Protein AF-A0A5M3MZC3-F1 (afdb_monomer_lite)

Sequence (120 aa):
LMLSLSEEQRIHVKGKEDDPTAMWDALQAVHQQKIPGTCFNAFDDFFALRKRPEESLSSLIARVDTLYARIKDLRPPAYTLDSLDQELACMALIRALPEEYSHFVSALMLQSTLDKDAVV

InterPro domains:
  IPR061502 Copia/RE1/RE2-like, N-terminal domain [PF14223] (1-113)

pLDDT: mean 88.17, std 7.86, range [58.28, 98.19]

Radius of gyration: 17.73 Å; chains: 1; bounding box: 40×41×40 Å

Secondary structure (DSSP, 8-state):
-GGGS-GGGHHHHTT-TT-HHHHHHHHHHHHS--SHHHHHHHHHHHHH----TT--HHHHHHHHHHHHHHHHHTS-TT--HHHHHHHHHHHHHHHHS-GGGHHHHHHHHTSS---STTT-

Structure (mmCIF, N/CA/C/O backbone):
data_AF-A0A5M3MZC3-F1
#
_entry.id   AF-A0A5M3MZC3-F1
#
loop_
_atom_site.group_PDB
_atom_site.id
_atom_site.type_symbol
_atom_site.label_atom_id
_atom_site.label_alt_id
_atom_site.label_comp_id
_atom_site.label_asym_id
_atom_site.label_entity_id
_atom_site.label_seq_id
_atom_site.pdbx_PDB_ins_code
_atom_site.Cartn_x
_atom_site.Cartn_y
_atom_site.Cartn_z
_atom_site.occupancy
_atom_site.B_iso_or_equiv
_atom_site.auth_seq_id
_atom_site.auth_comp_id
_atom_site.auth_asym_id
_atom_site.auth_atom_id
_atom_site.pdbx_PDB_model_num
ATOM 1 N N . LEU A 1 1 ? 19.717 8.651 -13.870 1.00 78.69 1 LEU A N 1
ATOM 2 C CA . LEU A 1 1 ? 19.282 7.832 -12.715 1.00 78.69 1 LEU A CA 1
ATOM 3 C C . LEU A 1 1 ? 20.476 7.277 -11.932 1.00 78.69 1 LEU A C 1
ATOM 5 O O . LEU A 1 1 ? 20.591 7.568 -10.752 1.00 78.69 1 LEU A O 1
ATOM 9 N N . MET A 1 2 ? 21.399 6.556 -12.582 1.00 81.12 2 MET A N 1
ATOM 10 C CA . MET A 1 2 ? 22.503 5.832 -11.922 1.00 81.12 2 MET A CA 1
ATOM 11 C C . 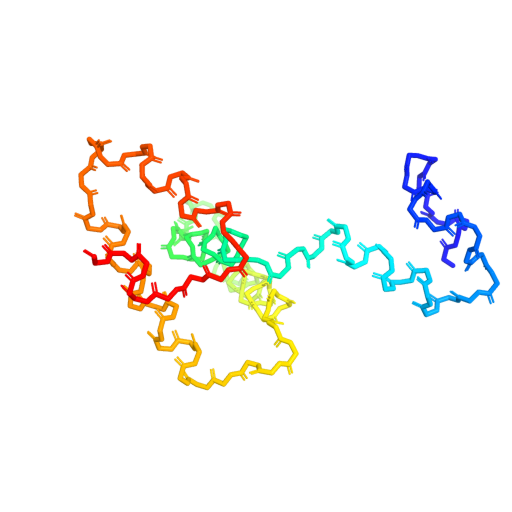MET A 1 2 ? 23.377 6.670 -10.976 1.00 81.12 2 MET A C 1
ATOM 13 O O . MET A 1 2 ? 23.666 6.251 -9.859 1.00 81.12 2 MET A O 1
ATOM 17 N N . LEU A 1 3 ? 23.766 7.877 -11.395 1.00 85.69 3 LEU A N 1
ATOM 18 C CA . LEU A 1 3 ? 24.644 8.756 -10.609 1.00 85.69 3 LEU A CA 1
ATOM 19 C C . LEU A 1 3 ? 23.994 9.284 -9.320 1.00 85.69 3 LEU A C 1
ATOM 21 O O . LEU A 1 3 ? 24.703 9.701 -8.411 1.00 85.69 3 LEU A O 1
ATOM 25 N N . SER A 1 4 ? 22.664 9.253 -9.234 1.00 87.44 4 SER A N 1
ATOM 26 C CA . SER A 1 4 ? 21.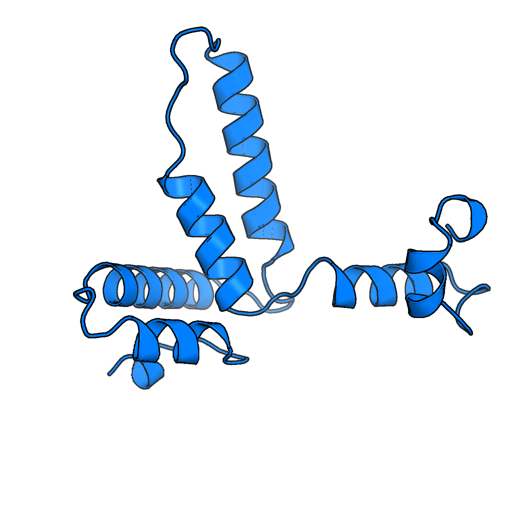900 9.724 -8.074 1.00 87.44 4 SER A CA 1
ATOM 27 C C . SER A 1 4 ? 21.619 8.616 -7.053 1.00 87.44 4 SER A C 1
ATOM 29 O O . SER A 1 4 ? 21.097 8.907 -5.981 1.00 87.44 4 SER A O 1
ATOM 31 N N . LEU A 1 5 ? 21.939 7.356 -7.372 1.00 87.50 5 LEU A N 1
ATOM 32 C CA . LEU A 1 5 ? 21.718 6.217 -6.482 1.00 87.50 5 LEU A CA 1
ATOM 33 C C . LEU A 1 5 ? 22.885 6.048 -5.505 1.00 87.50 5 LEU A C 1
ATOM 35 O O . LEU A 1 5 ? 24.058 6.116 -5.904 1.00 87.50 5 LEU A O 1
ATOM 39 N N . SER A 1 6 ? 22.549 5.755 -4.246 1.00 90.38 6 SER A N 1
ATOM 40 C CA . SER A 1 6 ? 23.517 5.274 -3.260 1.00 90.38 6 SER A CA 1
ATOM 41 C C . SER A 1 6 ? 24.124 3.948 -3.715 1.00 90.38 6 SER A C 1
ATOM 43 O O . SER A 1 6 ? 23.524 3.207 -4.496 1.00 90.38 6 SER A O 1
ATOM 45 N N . GLU A 1 7 ? 25.328 3.644 -3.238 1.00 89.12 7 GLU A N 1
ATOM 46 C CA . GLU A 1 7 ? 26.071 2.456 -3.667 1.00 89.12 7 GLU A CA 1
ATOM 47 C C . GLU A 1 7 ? 25.304 1.152 -3.403 1.00 89.12 7 GLU A C 1
ATOM 49 O O . GLU A 1 7 ? 25.249 0.283 -4.269 1.00 89.12 7 GLU A O 1
ATOM 54 N N . GLU A 1 8 ? 24.598 1.078 -2.275 1.00 89.06 8 GLU A N 1
ATOM 55 C CA . GLU A 1 8 ? 23.730 -0.045 -1.907 1.00 89.06 8 GLU A CA 1
ATOM 56 C C . GLU A 1 8 ? 22.587 -0.264 -2.907 1.00 89.06 8 GLU A C 1
ATOM 58 O O . GLU A 1 8 ? 22.250 -1.398 -3.228 1.00 89.06 8 GLU A O 1
ATOM 63 N N . GLN A 1 9 ? 22.013 0.811 -3.455 1.00 88.19 9 GLN A N 1
ATOM 64 C CA . GLN A 1 9 ? 20.888 0.728 -4.392 1.00 88.19 9 GLN A CA 1
ATOM 65 C C . GLN A 1 9 ? 21.320 0.354 -5.812 1.00 88.19 9 GLN A C 1
ATOM 67 O O . GLN A 1 9 ? 20.516 -0.149 -6.602 1.00 88.19 9 GLN A O 1
ATOM 72 N N . ARG A 1 10 ? 22.603 0.541 -6.146 1.00 90.94 10 ARG A N 1
ATOM 73 C CA . ARG A 1 10 ? 23.145 0.214 -7.474 1.00 90.94 10 ARG A CA 1
ATOM 74 C C . ARG A 1 10 ? 23.077 -1.279 -7.786 1.00 90.94 10 ARG A C 1
ATOM 76 O O . ARG A 1 10 ? 23.018 -1.640 -8.959 1.00 90.94 10 ARG A O 1
ATOM 83 N N . ILE A 1 11 ? 23.024 -2.144 -6.770 1.00 92.38 11 ILE A N 1
ATOM 84 C CA . ILE A 1 11 ? 22.911 -3.595 -6.967 1.00 92.38 11 ILE A CA 1
ATOM 85 C C . ILE A 1 11 ? 21.635 -3.987 -7.729 1.00 92.38 11 ILE A C 1
ATOM 87 O O . ILE A 1 11 ? 21.665 -4.920 -8.528 1.00 92.38 11 ILE A O 1
ATOM 91 N N . HIS A 1 12 ? 20.537 -3.248 -7.549 1.00 89.75 12 HIS A N 1
ATOM 92 C CA . HIS A 1 12 ? 19.239 -3.561 -8.157 1.00 89.75 12 HIS A CA 1
ATOM 93 C C . HIS A 1 12 ? 19.163 -3.200 -9.651 1.00 89.75 12 HIS A C 1
ATOM 95 O O . HIS A 1 12 ? 18.384 -3.789 -10.405 1.00 89.75 12 HIS A O 1
ATOM 101 N N . VAL A 1 13 ? 20.002 -2.262 -10.097 1.00 92.44 13 VAL A N 1
ATOM 102 C CA . VAL A 1 13 ? 20.004 -1.721 -11.468 1.00 92.44 13 VAL A CA 1
ATOM 103 C C . VAL A 1 13 ? 21.207 -2.172 -12.299 1.00 92.44 13 VAL A C 1
ATOM 105 O O . VAL A 1 13 ? 21.340 -1.764 -13.450 1.00 92.44 13 VAL A O 1
ATOM 108 N N . LYS A 1 14 ? 22.067 -3.032 -11.740 1.00 91.50 14 LYS A N 1
ATOM 109 C CA . LYS A 1 14 ? 23.237 -3.574 -12.437 1.00 91.50 14 LYS A CA 1
ATOM 110 C C . LYS A 1 14 ? 22.826 -4.300 -13.725 1.00 91.50 14 LYS A C 1
ATOM 112 O O . LYS A 1 14 ? 21.916 -5.133 -13.701 1.00 91.50 14 LYS A O 1
ATOM 117 N N . GLY A 1 15 ? 23.507 -4.002 -14.829 1.00 91.38 15 GLY A N 1
ATOM 118 C CA . GLY A 1 15 ? 23.209 -4.533 -16.165 1.00 91.38 15 GLY A CA 1
ATOM 119 C C . GLY A 1 15 ? 22.019 -3.867 -16.868 1.00 91.38 15 GLY A C 1
ATOM 120 O O . GLY A 1 15 ? 21.570 -4.374 -17.893 1.00 91.38 15 GLY A O 1
ATOM 121 N N . LYS A 1 16 ? 21.478 -2.779 -16.307 1.00 92.69 16 LYS A N 1
ATOM 122 C CA . LYS A 1 16 ? 20.385 -1.974 -16.879 1.00 92.69 16 LYS A CA 1
ATOM 123 C C . LYS A 1 16 ? 20.780 -0.500 -17.028 1.00 92.69 16 LYS A C 1
ATOM 125 O O . LYS A 1 16 ? 19.915 0.341 -17.222 1.00 92.69 16 LYS A O 1
ATOM 130 N N . GLU A 1 17 ? 22.063 -0.168 -16.891 1.00 91.69 17 GLU A N 1
ATOM 131 C CA . GLU A 1 17 ? 22.561 1.206 -16.743 1.00 91.69 17 GLU A CA 1
ATOM 132 C C . GLU A 1 17 ? 22.222 2.114 -17.936 1.00 91.69 17 GLU A C 1
ATOM 134 O O . GLU A 1 17 ? 22.060 3.323 -17.757 1.00 91.69 17 GLU A O 1
ATOM 139 N N . ASP A 1 18 ? 22.078 1.522 -19.123 1.00 92.31 18 ASP A N 1
ATOM 140 C CA . ASP A 1 18 ? 21.794 2.221 -20.378 1.00 92.31 18 ASP A CA 1
ATOM 141 C C . ASP A 1 18 ? 20.289 2.380 -20.671 1.00 92.31 18 ASP A C 1
ATOM 143 O O . ASP A 1 18 ? 19.920 3.083 -21.611 1.00 92.31 18 ASP A O 1
ATOM 147 N N . ASP A 1 19 ? 19.412 1.771 -19.864 1.00 94.25 19 ASP A N 1
ATOM 148 C CA . ASP A 1 19 ? 17.955 1.864 -20.001 1.00 94.25 19 ASP A CA 1
ATOM 149 C C . ASP A 1 19 ? 17.329 2.455 -18.724 1.00 94.25 19 ASP A C 1
ATOM 151 O O . ASP A 1 19 ? 17.016 1.733 -17.771 1.00 94.25 19 ASP A O 1
ATOM 155 N N . PRO A 1 20 ? 17.103 3.782 -18.690 1.00 91.06 20 PRO A N 1
ATOM 156 C CA . PRO A 1 20 ? 16.510 4.454 -17.540 1.00 91.06 20 PRO A CA 1
ATOM 157 C C . PRO A 1 20 ? 15.140 3.906 -17.124 1.00 91.06 20 PRO A C 1
ATOM 159 O O . PRO A 1 20 ? 14.818 3.967 -15.935 1.00 91.06 20 PRO A O 1
ATOM 162 N N . THR A 1 21 ? 14.348 3.377 -18.063 1.00 93.81 21 THR A N 1
ATOM 163 C CA . THR A 1 21 ? 13.041 2.778 -17.768 1.00 93.81 21 THR A CA 1
ATOM 164 C C . THR A 1 21 ? 13.234 1.443 -17.062 1.00 93.81 21 THR A C 1
ATOM 166 O O . THR A 1 21 ? 12.693 1.248 -15.978 1.00 93.81 21 THR A O 1
ATOM 169 N N . ALA A 1 22 ? 14.098 0.569 -17.582 1.00 93.56 22 ALA A N 1
ATOM 170 C CA . ALA A 1 22 ? 14.392 -0.709 -16.934 1.00 93.56 22 ALA A CA 1
ATOM 171 C C . ALA A 1 22 ? 15.060 -0.537 -15.556 1.00 93.56 22 ALA A C 1
ATOM 173 O O . ALA A 1 22 ? 14.841 -1.341 -14.644 1.00 93.56 22 ALA A O 1
ATOM 174 N N . MET A 1 23 ? 15.863 0.518 -15.370 1.00 94.38 23 MET A N 1
ATOM 175 C CA . MET A 1 23 ? 16.375 0.887 -14.048 1.00 94.38 23 MET A CA 1
ATOM 176 C C . MET A 1 23 ? 15.247 1.283 -13.093 1.00 94.38 23 MET A C 1
ATOM 178 O O . MET A 1 23 ? 15.247 0.860 -11.936 1.00 94.38 23 MET A O 1
ATOM 182 N N . TRP A 1 24 ? 14.312 2.113 -13.561 1.00 92.25 24 TRP A N 1
ATOM 183 C CA . TRP A 1 24 ? 13.170 2.544 -12.764 1.00 92.25 24 TRP A CA 1
ATOM 184 C C . TRP A 1 24 ? 12.291 1.359 -12.368 1.00 92.25 24 TRP A C 1
ATOM 186 O O . TRP A 1 24 ? 12.005 1.205 -11.185 1.00 92.25 24 TRP A O 1
ATOM 196 N N . ASP A 1 25 ? 11.954 0.478 -13.309 1.00 91.25 25 ASP A N 1
ATOM 197 C CA . ASP A 1 25 ? 11.135 -0.709 -13.053 1.00 91.25 25 ASP A CA 1
ATOM 198 C C . ASP A 1 25 ? 11.786 -1.635 -12.016 1.00 91.25 25 ASP A C 1
ATOM 200 O O . ASP A 1 25 ? 11.120 -2.144 -11.113 1.00 91.25 25 ASP A O 1
ATOM 204 N N . ALA A 1 26 ? 13.111 -1.813 -12.087 1.00 91.38 26 ALA A N 1
ATOM 205 C CA . ALA A 1 26 ? 13.850 -2.613 -11.114 1.00 91.38 26 ALA A CA 1
ATOM 206 C C . ALA A 1 26 ? 13.814 -1.999 -9.706 1.00 91.38 26 ALA A C 1
ATOM 208 O O . ALA A 1 26 ? 13.620 -2.715 -8.723 1.00 91.38 26 ALA A O 1
ATOM 209 N N . LEU A 1 27 ? 13.975 -0.678 -9.596 1.00 91.38 27 LEU A N 1
ATOM 210 C CA . LEU A 1 27 ? 13.862 0.023 -8.316 1.00 91.38 27 LEU A CA 1
ATOM 211 C C . LEU A 1 27 ? 12.426 -0.012 -7.791 1.00 91.38 27 LEU A C 1
ATOM 213 O O . LEU A 1 27 ? 12.211 -0.259 -6.605 1.00 91.38 27 LEU A O 1
ATOM 217 N N . GLN A 1 28 ? 11.440 0.185 -8.662 1.00 88.75 28 GLN A N 1
ATOM 218 C CA . GLN A 1 28 ? 10.032 0.125 -8.303 1.00 88.75 28 GLN A CA 1
ATOM 219 C C . GLN A 1 28 ? 9.660 -1.260 -7.765 1.00 88.75 28 GLN A C 1
ATOM 221 O O . GLN A 1 28 ? 9.000 -1.344 -6.735 1.00 88.75 28 GLN A O 1
ATOM 226 N N . ALA A 1 29 ? 10.132 -2.340 -8.390 1.00 86.56 29 ALA A N 1
ATOM 227 C CA . ALA A 1 29 ? 9.875 -3.702 -7.926 1.00 86.56 29 ALA A CA 1
ATOM 228 C C . ALA A 1 29 ? 10.424 -3.974 -6.512 1.00 86.56 29 ALA A C 1
ATOM 230 O O . ALA A 1 29 ? 9.832 -4.746 -5.758 1.00 86.56 29 ALA A O 1
ATOM 231 N N . VAL A 1 30 ? 11.538 -3.336 -6.137 1.00 86.62 30 VAL A N 1
ATOM 232 C CA . VAL A 1 30 ? 12.141 -3.486 -4.802 1.00 86.62 30 VAL A CA 1
ATOM 233 C C . VAL A 1 30 ? 11.437 -2.612 -3.763 1.00 86.62 30 VAL A C 1
ATOM 235 O O . VAL A 1 30 ? 11.161 -3.082 -2.661 1.00 86.62 30 VAL A O 1
ATOM 238 N N . HIS A 1 31 ? 11.136 -1.355 -4.101 1.00 85.44 31 HIS A N 1
ATOM 239 C CA . HIS A 1 31 ? 10.689 -0.343 -3.129 1.00 85.44 31 HIS A CA 1
ATOM 240 C C . HIS A 1 31 ? 9.176 -0.143 -3.063 1.00 85.44 31 HIS A C 1
ATOM 242 O O . HIS A 1 31 ? 8.659 0.333 -2.056 1.00 85.44 31 HIS A O 1
ATOM 248 N N . GLN A 1 32 ? 8.451 -0.500 -4.119 1.00 83.88 32 GLN A N 1
ATOM 249 C CA . GLN A 1 32 ? 6.994 -0.430 -4.190 1.00 83.88 32 GLN A CA 1
ATOM 250 C C . GLN A 1 32 ? 6.432 -1.838 -4.353 1.00 83.88 32 GLN A C 1
ATOM 252 O O . GLN A 1 32 ? 5.795 -2.155 -5.356 1.00 83.88 32 GLN A O 1
ATOM 257 N N . GLN A 1 33 ? 6.683 -2.704 -3.369 1.00 80.25 33 GLN A N 1
ATOM 258 C CA . GLN A 1 33 ? 6.123 -4.052 -3.365 1.00 80.25 33 GLN A CA 1
ATOM 259 C C . GLN A 1 33 ? 4.598 -3.977 -3.291 1.00 80.25 33 GLN A C 1
ATOM 261 O O . GLN A 1 33 ? 4.025 -3.747 -2.227 1.00 80.25 33 GLN A O 1
ATOM 266 N N . LYS A 1 34 ? 3.946 -4.185 -4.435 1.00 82.00 34 LYS A N 1
ATOM 267 C CA . LYS A 1 34 ? 2.486 -4.176 -4.606 1.00 82.00 34 LYS A CA 1
ATOM 268 C C . LYS A 1 34 ? 1.864 -5.491 -4.130 1.00 82.00 34 LYS A C 1
ATOM 270 O O . LYS A 1 34 ? 1.147 -6.150 -4.877 1.00 82.00 34 LYS A O 1
ATOM 275 N N . ILE A 1 35 ? 2.231 -5.906 -2.920 1.00 80.38 35 ILE A N 1
ATOM 276 C CA . ILE A 1 35 ? 1.749 -7.123 -2.264 1.00 80.38 35 ILE A CA 1
ATOM 277 C C . ILE A 1 35 ? 0.752 -6.760 -1.158 1.00 80.38 35 ILE A C 1
ATOM 279 O O . ILE A 1 35 ? 0.842 -5.660 -0.597 1.00 80.38 35 ILE A O 1
ATOM 283 N N . PRO A 1 36 ? -0.157 -7.678 -0.790 1.00 77.88 36 PRO A N 1
ATOM 284 C CA . PRO A 1 36 ? -1.197 -7.403 0.190 1.00 77.88 36 PRO A CA 1
ATOM 285 C C . PRO A 1 36 ? -0.699 -6.865 1.525 1.00 77.88 36 PRO A C 1
ATOM 287 O O . PRO A 1 36 ? -1.289 -5.921 2.037 1.00 77.88 36 PRO A O 1
ATOM 290 N N . GLY A 1 37 ? 0.404 -7.395 2.067 1.00 82.44 37 GLY A N 1
ATOM 291 C CA . GLY A 1 37 ? 0.956 -6.907 3.333 1.00 82.44 37 GLY A CA 1
ATOM 292 C C . GLY A 1 37 ? 1.339 -5.425 3.290 1.00 82.44 37 GLY A C 1
ATOM 293 O O . GLY A 1 37 ? 1.011 -4.659 4.197 1.00 82.44 37 GLY A O 1
ATOM 294 N N . THR A 1 38 ? 1.968 -4.977 2.203 1.00 85.50 38 THR A N 1
ATOM 295 C CA . THR A 1 38 ? 2.338 -3.565 2.026 1.00 85.50 38 THR A CA 1
ATOM 296 C C . THR A 1 38 ? 1.104 -2.685 1.812 1.00 85.50 38 THR A C 1
ATOM 298 O O . THR A 1 38 ? 1.044 -1.587 2.369 1.00 85.50 38 THR A O 1
ATOM 301 N N . CYS A 1 39 ? 0.102 -3.164 1.063 1.00 85.06 39 CYS A N 1
ATOM 302 C CA . CYS A 1 39 ? -1.182 -2.472 0.903 1.00 85.06 39 CYS A CA 1
ATOM 303 C C . CYS A 1 39 ? -1.927 -2.337 2.240 1.00 85.06 39 CYS A C 1
ATOM 305 O O . CYS A 1 39 ? -2.355 -1.237 2.591 1.00 85.06 39 CYS A O 1
ATOM 307 N N . PHE A 1 40 ? -2.027 -3.424 3.014 1.00 85.12 40 PHE A N 1
ATOM 308 C CA . PHE A 1 40 ? -2.657 -3.448 4.334 1.00 85.12 40 PHE A CA 1
ATOM 309 C C . PHE A 1 40 ? -2.013 -2.419 5.264 1.00 85.12 40 PHE A C 1
ATOM 311 O O . PHE A 1 40 ? -2.716 -1.592 5.840 1.00 85.12 40 PHE A O 1
ATOM 318 N N . ASN A 1 41 ? -0.679 -2.409 5.346 1.00 88.25 41 ASN A N 1
ATOM 319 C CA . ASN A 1 41 ? 0.060 -1.451 6.170 1.00 88.25 41 ASN A CA 1
ATOM 320 C C . ASN A 1 41 ? -0.195 0.002 5.738 1.00 88.25 41 ASN A C 1
ATOM 322 O O . ASN A 1 41 ? -0.332 0.880 6.583 1.00 88.25 41 ASN A O 1
ATOM 326 N N . ALA A 1 42 ? -0.299 0.274 4.432 1.00 92.25 42 ALA A N 1
ATOM 327 C CA . ALA A 1 42 ? -0.585 1.621 3.941 1.00 92.25 42 ALA A CA 1
ATOM 328 C C . ALA A 1 42 ? -1.992 2.106 4.329 1.00 92.25 42 ALA A C 1
ATOM 330 O O . ALA A 1 42 ? -2.160 3.270 4.700 1.00 92.25 42 ALA A O 1
ATOM 331 N N . PHE A 1 43 ? -2.997 1.230 4.270 1.00 91.50 43 PHE A N 1
ATOM 332 C CA . PHE A 1 43 ? -4.336 1.554 4.756 1.00 91.50 43 PHE A CA 1
ATOM 333 C C . PHE A 1 43 ? -4.391 1.661 6.285 1.00 91.50 43 PHE A C 1
ATOM 335 O O . PHE A 1 43 ? -5.074 2.549 6.796 1.00 91.50 43 PHE A O 1
ATOM 342 N N . ASP A 1 44 ? -3.675 0.807 7.022 1.00 90.69 44 ASP A N 1
ATOM 343 C CA . ASP A 1 44 ? -3.593 0.896 8.483 1.00 90.69 44 ASP A CA 1
ATOM 344 C C . ASP A 1 44 ? -2.979 2.233 8.921 1.00 90.69 44 ASP A C 1
ATOM 346 O O . ASP A 1 44 ? -3.602 2.962 9.692 1.00 90.69 44 ASP A O 1
ATOM 350 N N . ASP A 1 45 ? -1.849 2.631 8.324 1.00 93.75 45 ASP A N 1
ATOM 351 C CA . ASP A 1 45 ? -1.225 3.948 8.519 1.00 93.75 45 ASP A CA 1
ATOM 352 C C . ASP A 1 45 ? -2.217 5.093 8.232 1.00 93.75 45 ASP A C 1
ATOM 354 O O . ASP A 1 45 ? -2.293 6.080 8.975 1.00 93.75 45 ASP A O 1
ATOM 358 N N . PHE A 1 46 ? -2.994 4.969 7.149 1.00 94.31 46 PHE A N 1
ATOM 359 C CA . PHE A 1 46 ? -3.995 5.957 6.748 1.00 94.31 46 PHE A CA 1
ATOM 360 C C . PHE A 1 46 ? -5.131 6.083 7.770 1.00 94.31 46 PHE A C 1
ATOM 362 O O . PHE A 1 46 ? -5.477 7.197 8.164 1.00 94.31 46 PHE A O 1
ATOM 369 N N . PHE A 1 47 ? -5.690 4.972 8.253 1.00 91.00 47 PHE A N 1
ATOM 370 C CA . PHE A 1 47 ? -6.786 4.995 9.229 1.00 91.00 47 PHE A CA 1
ATOM 371 C C . PHE A 1 47 ? -6.322 5.283 10.665 1.00 91.00 47 PHE A C 1
ATOM 373 O O . PHE A 1 47 ? -7.090 5.835 11.469 1.00 91.00 47 PHE A O 1
ATOM 380 N N . ALA A 1 48 ? -5.066 4.976 10.991 1.00 93.88 48 ALA A N 1
ATOM 381 C CA . ALA A 1 48 ? -4.422 5.342 12.247 1.00 93.88 48 ALA A CA 1
ATOM 382 C C . ALA A 1 48 ? -4.083 6.841 12.325 1.00 93.88 48 ALA A C 1
ATOM 384 O O . ALA A 1 48 ? -3.833 7.359 13.417 1.00 93.88 48 ALA A O 1
ATOM 385 N N . LEU A 1 49 ? -4.111 7.570 11.200 1.00 95.38 49 LEU A N 1
ATOM 386 C CA . LEU A 1 49 ? -3.800 8.994 11.163 1.00 95.38 49 LEU A CA 1
ATOM 387 C C . LEU A 1 49 ? -4.697 9.787 12.126 1.00 95.38 49 LEU A C 1
ATOM 389 O O . LEU A 1 49 ? -5.929 9.764 12.075 1.00 95.38 49 LEU A O 1
ATOM 393 N N . ARG A 1 50 ? -4.046 10.534 13.017 1.00 97.19 50 ARG A N 1
ATOM 394 C CA . ARG A 1 50 ? -4.669 11.515 13.908 1.00 97.19 50 ARG A CA 1
ATOM 395 C C . ARG A 1 50 ? -3.931 12.845 13.805 1.00 97.19 50 ARG A C 1
ATOM 397 O O . ARG A 1 50 ? -2.717 12.883 13.561 1.00 97.19 50 ARG A O 1
ATOM 404 N N . LYS A 1 51 ? -4.681 13.934 13.998 1.00 97.31 51 LYS A N 1
ATOM 405 C CA . LYS A 1 51 ? -4.121 15.283 14.109 1.00 97.31 51 LYS A CA 1
ATOM 406 C C . LYS A 1 51 ? -3.221 15.353 15.342 1.00 97.31 51 LYS A C 1
ATOM 408 O O . LYS A 1 51 ? -3.632 14.945 16.427 1.00 97.31 51 LYS A O 1
ATOM 413 N N . ARG A 1 52 ? -2.015 15.896 15.189 1.00 97.00 52 ARG A N 1
ATOM 414 C CA . ARG A 1 52 ? -1.099 16.141 16.318 1.00 97.00 52 ARG A CA 1
ATOM 415 C C . ARG A 1 52 ? -1.496 17.431 17.067 1.00 97.00 52 ARG A C 1
ATOM 417 O O . ARG A 1 52 ? -2.119 18.304 16.449 1.00 97.00 52 ARG A O 1
ATOM 424 N N . PRO A 1 53 ? -1.141 17.597 18.359 1.00 96.50 53 PRO A N 1
ATOM 425 C CA . PRO A 1 53 ? -1.511 18.783 19.142 1.00 96.50 53 PRO A CA 1
ATOM 426 C C . PRO A 1 53 ? -1.130 20.105 18.455 1.00 96.50 53 PRO A C 1
ATOM 428 O O . PRO A 1 53 ? -2.011 20.899 18.135 1.00 96.50 53 PRO A O 1
ATOM 431 N N . GLU A 1 54 ? 0.141 20.247 18.074 1.00 96.56 54 GLU A N 1
ATOM 432 C CA . GLU A 1 54 ? 0.708 21.472 17.476 1.00 96.56 54 GLU A CA 1
ATOM 433 C C . GLU A 1 54 ? 0.605 21.544 15.943 1.00 96.56 54 GLU A C 1
ATOM 435 O O . GLU A 1 54 ? 1.173 22.418 15.294 1.00 96.56 54 GLU A O 1
ATOM 440 N N . GLU A 1 55 ? -0.091 20.597 15.320 1.00 97.81 55 GLU A N 1
ATOM 441 C CA . GLU A 1 55 ? -0.198 20.538 13.865 1.00 97.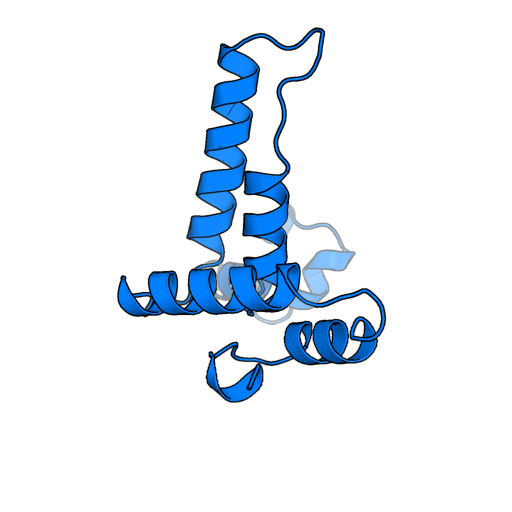81 55 GLU A CA 1
ATOM 442 C C . GLU A 1 55 ? -1.306 21.454 13.333 1.00 97.81 55 GLU A C 1
ATOM 444 O O . GLU A 1 55 ? -2.423 21.472 13.855 1.00 97.81 55 GLU A O 1
ATOM 449 N N . SER A 1 56 ? -1.027 22.174 12.246 1.00 98.19 56 SER A N 1
ATOM 450 C CA . SER A 1 56 ? -2.042 22.938 11.515 1.00 98.19 56 SER A CA 1
ATOM 451 C C . SER A 1 56 ? -2.928 22.026 10.659 1.00 98.19 56 SER A C 1
ATOM 453 O O . SER A 1 56 ? -2.515 20.946 10.236 1.00 98.19 56 SER A O 1
ATOM 455 N N . LEU A 1 57 ? -4.147 22.473 10.336 1.00 98.12 57 LEU A N 1
ATOM 456 C CA . LEU A 1 57 ? -5.033 21.714 9.441 1.00 98.12 57 LEU A CA 1
ATOM 457 C C . LEU A 1 57 ? -4.426 21.523 8.045 1.00 98.12 57 LEU A C 1
ATOM 459 O O . LEU A 1 57 ? -4.556 20.449 7.472 1.00 98.12 57 LEU A O 1
ATOM 463 N N . SER A 1 58 ? -3.703 22.514 7.525 1.00 98.06 58 SER A N 1
ATOM 464 C CA . SER A 1 58 ? -3.029 22.400 6.227 1.00 98.06 58 SER A CA 1
ATOM 465 C C . SER A 1 58 ? -1.933 21.328 6.236 1.00 98.06 58 SER A C 1
ATOM 467 O O . SER A 1 58 ? -1.818 20.562 5.285 1.00 98.06 58 SER A O 1
ATOM 469 N N . SER A 1 59 ? -1.164 21.225 7.328 1.00 98.06 59 SER A N 1
ATOM 470 C CA . SER A 1 59 ? -0.171 20.154 7.509 1.00 98.06 59 SER A CA 1
ATOM 471 C C . SER A 1 59 ? -0.836 18.780 7.615 1.00 98.06 59 SER A C 1
ATOM 473 O O . SER A 1 59 ? -0.344 17.806 7.045 1.00 98.06 59 SER A O 1
ATOM 475 N N . LEU A 1 60 ? -1.978 18.697 8.305 1.00 97.88 60 LEU A N 1
ATOM 476 C CA . LEU A 1 60 ? -2.763 17.467 8.375 1.00 97.88 60 LEU A CA 1
ATOM 477 C C . LEU A 1 60 ? -3.251 17.029 6.986 1.00 97.88 60 LEU A C 1
ATOM 479 O O . LEU A 1 60 ? -3.088 15.864 6.637 1.00 97.88 60 LEU A O 1
ATOM 483 N N . ILE A 1 61 ? -3.801 17.953 6.190 1.00 97.88 61 ILE A N 1
ATOM 484 C CA . ILE A 1 61 ? -4.258 17.687 4.815 1.00 97.88 61 ILE A CA 1
ATOM 485 C C . ILE A 1 61 ? -3.099 17.171 3.961 1.00 97.88 61 ILE A C 1
ATOM 487 O O . ILE A 1 61 ? -3.226 16.119 3.345 1.00 97.88 61 ILE A O 1
ATOM 491 N N . ALA A 1 62 ? -1.933 17.819 4.018 1.00 97.94 62 ALA A N 1
ATOM 492 C CA . ALA A 1 62 ? -0.758 17.373 3.270 1.00 97.94 62 ALA A CA 1
ATOM 493 C C . ALA A 1 62 ? -0.327 15.936 3.634 1.00 97.94 62 ALA A C 1
ATOM 495 O O . ALA A 1 62 ? 0.080 15.158 2.767 1.00 97.94 62 ALA A O 1
ATOM 496 N N . ARG A 1 63 ? -0.442 15.543 4.912 1.00 97.44 63 ARG A N 1
ATOM 497 C CA . ARG A 1 63 ? -0.181 14.158 5.343 1.00 97.44 63 ARG A CA 1
ATOM 498 C C . ARG A 1 63 ? -1.241 13.180 4.847 1.00 97.44 63 ARG A C 1
ATOM 500 O O . ARG A 1 63 ? -0.880 12.070 4.463 1.00 97.44 63 ARG A O 1
ATOM 507 N N . VAL A 1 64 ? -2.515 13.573 4.852 1.00 97.62 64 VAL A N 1
ATOM 508 C CA . VAL A 1 64 ? -3.605 12.769 4.277 1.00 97.62 64 VAL A CA 1
ATOM 509 C C . VAL A 1 64 ? -3.348 12.533 2.792 1.00 97.62 64 VAL A C 1
ATOM 511 O O . VAL A 1 64 ? -3.374 11.384 2.360 1.00 97.62 64 VAL A O 1
ATOM 514 N N . ASP A 1 65 ? -3.005 13.580 2.040 1.00 97.69 65 ASP A N 1
ATOM 515 C CA . ASP A 1 65 ? -2.687 13.482 0.612 1.00 97.69 65 ASP A CA 1
ATOM 516 C C . ASP A 1 65 ? -1.490 12.557 0.362 1.00 97.69 65 ASP A C 1
ATOM 518 O O . ASP A 1 65 ? -1.528 11.718 -0.537 1.00 97.69 65 ASP A O 1
ATOM 522 N N . THR A 1 66 ? -0.456 12.649 1.203 1.00 96.75 66 THR A N 1
ATOM 523 C CA . THR A 1 66 ? 0.736 11.788 1.123 1.00 96.75 66 THR A CA 1
ATOM 524 C C . THR A 1 66 ? 0.388 10.313 1.337 1.00 96.75 66 THR A C 1
ATOM 526 O O . THR A 1 66 ? 0.797 9.456 0.553 1.00 96.75 66 THR A O 1
ATOM 529 N N . LEU A 1 67 ? -0.382 9.990 2.381 1.00 96.38 67 LEU A N 1
ATOM 530 C CA . LEU A 1 67 ? -0.780 8.605 2.659 1.00 96.38 67 LEU A CA 1
ATOM 531 C C . LEU A 1 67 ? -1.754 8.075 1.599 1.00 96.38 67 LEU A C 1
ATOM 533 O O . LEU A 1 67 ? -1.656 6.920 1.189 1.00 96.38 67 LEU A O 1
ATOM 537 N N . TYR A 1 68 ? -2.651 8.925 1.100 1.0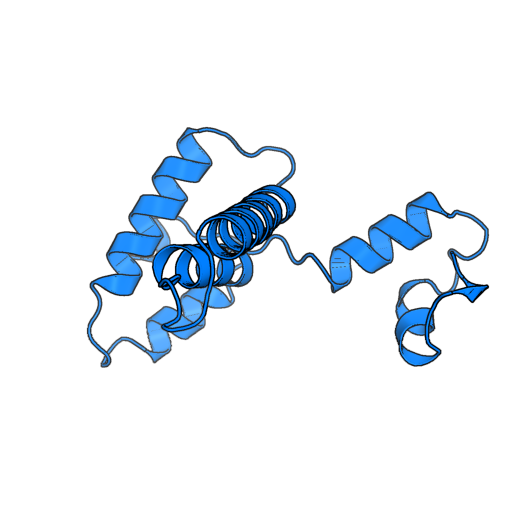0 94.62 68 TYR A N 1
ATOM 538 C CA . TYR A 1 68 ? -3.577 8.562 0.034 1.00 94.62 68 TYR A CA 1
ATOM 539 C C . TYR A 1 68 ? -2.859 8.292 -1.297 1.00 94.62 68 TYR A C 1
ATOM 541 O O . TYR A 1 68 ? -3.194 7.333 -1.996 1.00 94.62 68 TYR A O 1
ATOM 549 N N . ALA A 1 69 ? -1.842 9.089 -1.637 1.00 94.50 69 ALA A N 1
ATOM 550 C CA . ALA A 1 69 ? -0.975 8.831 -2.784 1.00 94.50 69 ALA A CA 1
ATOM 551 C C . ALA A 1 69 ? -0.235 7.493 -2.631 1.00 94.50 69 ALA A C 1
ATOM 553 O O . ALA A 1 69 ? -0.257 6.681 -3.552 1.00 94.50 69 ALA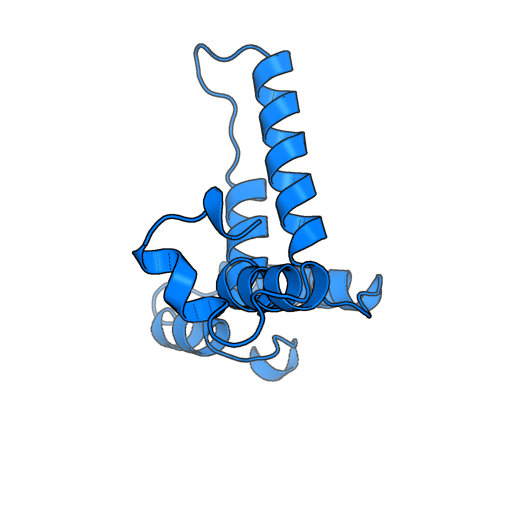 A O 1
ATOM 554 N N . ARG A 1 70 ? 0.303 7.198 -1.439 1.00 93.75 70 ARG A N 1
ATOM 555 C CA . ARG A 1 70 ? 0.966 5.915 -1.153 1.00 93.75 70 ARG A CA 1
ATOM 556 C C . ARG A 1 70 ? 0.045 4.712 -1.376 1.00 93.75 70 ARG A C 1
ATOM 558 O O . ARG A 1 70 ? 0.476 3.732 -1.975 1.00 93.75 70 ARG A O 1
ATOM 565 N N . ILE A 1 71 ? -1.220 4.786 -0.951 1.00 91.50 71 ILE A N 1
ATOM 566 C CA . ILE A 1 71 ? -2.212 3.731 -1.230 1.00 91.50 71 ILE A CA 1
ATOM 567 C C . ILE A 1 71 ? -2.388 3.544 -2.741 1.00 91.50 71 ILE A C 1
ATOM 569 O O . ILE A 1 71 ? -2.445 2.415 -3.218 1.00 91.50 71 ILE A O 1
ATOM 573 N N . LYS A 1 72 ? -2.468 4.636 -3.512 1.00 89.69 72 LYS A N 1
ATOM 574 C CA . LYS A 1 72 ? -2.612 4.561 -4.973 1.00 89.69 72 LYS A CA 1
ATOM 575 C C . LYS A 1 72 ? -1.394 3.945 -5.652 1.00 89.69 72 LYS A C 1
ATOM 577 O O . LYS A 1 72 ? -1.576 3.125 -6.547 1.00 89.69 72 LYS A O 1
ATOM 582 N N . ASP A 1 73 ? -0.190 4.303 -5.221 1.00 90.06 73 ASP A N 1
ATOM 583 C CA . ASP A 1 73 ? 1.055 3.805 -5.812 1.00 90.06 73 ASP A CA 1
ATOM 584 C C . ASP A 1 73 ? 1.213 2.290 -5.634 1.00 90.06 73 ASP A C 1
ATOM 586 O O . ASP A 1 73 ? 1.733 1.606 -6.520 1.00 90.06 73 ASP A O 1
ATOM 590 N N . LEU A 1 74 ? 0.703 1.751 -4.522 1.00 89.25 74 LEU A N 1
ATOM 591 C CA . LEU A 1 74 ? 0.748 0.325 -4.201 1.00 89.25 74 LEU A CA 1
ATOM 592 C C . LEU A 1 74 ? -0.303 -0.515 -4.938 1.00 89.25 74 LEU A C 1
ATOM 594 O O . LEU A 1 74 ? -0.220 -1.741 -4.914 1.00 89.25 74 LEU A O 1
ATOM 598 N N . ARG A 1 75 ? -1.251 0.109 -5.649 1.00 86.38 75 ARG A N 1
ATOM 599 C CA . ARG A 1 75 ? -2.267 -0.628 -6.411 1.00 86.38 75 ARG A CA 1
ATOM 600 C C . ARG A 1 75 ? -1.635 -1.418 -7.562 1.00 86.38 75 ARG A C 1
ATOM 602 O O . ARG A 1 75 ? -0.853 -0.847 -8.340 1.00 86.38 75 ARG A O 1
ATOM 609 N N . PRO A 1 76 ? -1.995 -2.703 -7.722 1.00 81.12 76 PRO A N 1
ATOM 610 C CA . PRO A 1 76 ? -1.644 -3.495 -8.892 1.00 81.12 76 PRO A CA 1
ATOM 611 C C . PRO A 1 76 ? -2.098 -2.847 -10.217 1.00 81.12 76 PRO A C 1
ATOM 613 O O . PRO A 1 76 ? -3.067 -2.088 -10.234 1.00 81.12 76 PRO A O 1
ATOM 616 N N . PRO A 1 77 ? -1.457 -3.170 -11.358 1.00 78.00 77 PRO A N 1
ATOM 617 C CA . PRO A 1 77 ? -1.776 -2.575 -12.664 1.00 78.00 77 PRO A CA 1
ATOM 618 C C . PRO A 1 77 ? -3.226 -2.774 -13.145 1.00 78.00 77 PRO A C 1
ATOM 620 O O . PRO A 1 77 ? -3.707 -1.992 -13.957 1.00 78.00 77 PRO A O 1
ATOM 623 N N . ALA A 1 78 ? -3.926 -3.799 -12.645 1.00 83.25 78 ALA A N 1
ATOM 624 C CA . ALA A 1 78 ? -5.308 -4.140 -12.996 1.00 83.25 78 ALA A CA 1
ATOM 625 C C . ALA A 1 78 ? -6.283 -3.946 -11.815 1.00 83.25 78 ALA A C 1
ATOM 627 O O . ALA A 1 78 ? -7.192 -4.745 -11.610 1.00 83.25 78 ALA A O 1
ATOM 628 N N . TYR A 1 79 ? -6.064 -2.913 -11.000 1.00 83.62 79 TYR A N 1
ATOM 629 C CA . TYR A 1 79 ? -6.873 -2.656 -9.810 1.00 83.62 79 TYR A CA 1
ATOM 630 C C . TYR A 1 79 ? -8.267 -2.126 -10.157 1.00 83.62 79 TYR A C 1
ATOM 632 O O . TYR A 1 79 ? -8.407 -1.069 -10.778 1.00 83.62 79 TYR A O 1
ATOM 640 N N . THR A 1 80 ? -9.298 -2.845 -9.722 1.00 90.44 80 THR A N 1
ATOM 641 C CA . THR A 1 80 ? -10.704 -2.484 -9.942 1.00 90.44 80 THR A CA 1
ATOM 642 C C . THR A 1 80 ? -11.364 -2.014 -8.647 1.00 90.44 80 THR A C 1
ATOM 644 O O . THR A 1 80 ? -10.776 -2.098 -7.570 1.00 90.44 80 THR A O 1
ATOM 647 N N . LEU A 1 81 ? -12.600 -1.512 -8.738 1.00 89.62 81 LEU A N 1
ATOM 648 C CA . LEU A 1 81 ? -13.389 -1.207 -7.542 1.00 89.62 81 LEU A CA 1
ATOM 649 C C . LEU A 1 81 ? -13.672 -2.472 -6.716 1.00 89.62 81 LEU A C 1
ATOM 651 O O . LEU A 1 81 ? -13.583 -2.425 -5.499 1.00 89.62 81 LEU A O 1
ATOM 655 N N . ASP A 1 82 ? -13.911 -3.606 -7.375 1.00 88.62 82 ASP A N 1
ATOM 656 C CA . ASP A 1 82 ? -14.100 -4.902 -6.714 1.00 88.62 82 ASP A CA 1
ATOM 657 C C . ASP A 1 82 ? -12.840 -5.338 -5.945 1.00 88.62 82 ASP A C 1
ATOM 659 O O . ASP A 1 82 ? -12.917 -5.792 -4.807 1.00 88.62 82 ASP A O 1
ATOM 663 N N . SER A 1 83 ? -11.653 -5.079 -6.513 1.00 84.25 83 SER A N 1
ATOM 664 C CA . SER A 1 83 ? -10.376 -5.285 -5.817 1.00 84.25 83 SER A CA 1
ATOM 665 C C . SER A 1 83 ? -10.284 -4.459 -4.528 1.00 84.25 83 SER A C 1
ATOM 667 O O . SER A 1 83 ? -9.816 -4.967 -3.514 1.00 84.25 83 SER A O 1
ATOM 669 N N . LEU A 1 84 ? -10.758 -3.206 -4.551 1.00 86.44 84 LEU A N 1
ATOM 670 C CA . LEU A 1 84 ? -10.818 -2.353 -3.361 1.00 86.44 84 LEU A CA 1
ATOM 671 C C . LEU A 1 84 ? -11.811 -2.886 -2.326 1.00 86.44 84 LEU A C 1
ATOM 673 O O . LEU A 1 84 ? -11.475 -2.949 -1.146 1.00 86.44 84 LEU A O 1
ATOM 677 N N . ASP A 1 85 ? -13.017 -3.261 -2.750 1.00 89.25 85 ASP A N 1
ATOM 678 C CA . ASP A 1 85 ? -14.050 -3.777 -1.849 1.00 89.25 85 ASP A CA 1
ATOM 679 C C . ASP A 1 85 ? -13.584 -5.065 -1.150 1.00 89.25 85 ASP A C 1
ATOM 681 O O . ASP A 1 85 ? -13.769 -5.219 0.062 1.00 89.25 85 ASP A O 1
ATOM 685 N N . GLN A 1 86 ? -12.901 -5.949 -1.883 1.00 85.88 86 GLN A N 1
ATOM 686 C CA . GLN A 1 86 ? -12.316 -7.171 -1.338 1.00 85.88 86 GLN A CA 1
ATOM 687 C C . GLN A 1 86 ? -11.183 -6.877 -0.347 1.00 85.88 86 GLN A C 1
ATOM 689 O O . GLN A 1 86 ? -11.177 -7.428 0.754 1.00 85.88 86 GLN A O 1
ATOM 694 N N . GLU A 1 87 ? -10.253 -5.977 -0.689 1.00 85.44 87 GLU A N 1
ATOM 695 C CA . GLU A 1 87 ? -9.184 -5.562 0.228 1.00 85.44 87 GLU A CA 1
ATOM 696 C C . GLU A 1 87 ? -9.760 -4.980 1.525 1.00 85.44 87 GLU A C 1
ATOM 698 O O . GLU A 1 87 ? -9.344 -5.378 2.613 1.00 85.44 87 GLU A O 1
ATOM 703 N N . LEU A 1 88 ? -10.759 -4.096 1.433 1.00 87.94 88 LEU A N 1
ATOM 704 C CA . LEU A 1 88 ? -11.429 -3.512 2.598 1.00 87.94 88 LEU A CA 1
ATOM 705 C C . LEU A 1 88 ? -12.121 -4.576 3.461 1.00 87.94 88 LEU A C 1
ATOM 707 O O . LEU A 1 88 ? -12.045 -4.507 4.691 1.00 87.94 88 LEU A O 1
ATOM 711 N N . ALA A 1 89 ? -12.763 -5.573 2.846 1.00 88.81 89 ALA A N 1
ATOM 712 C CA . ALA A 1 89 ? -13.378 -6.685 3.565 1.00 88.81 89 ALA A CA 1
ATOM 713 C C . ALA A 1 89 ? -12.333 -7.534 4.310 1.00 88.81 89 ALA A C 1
ATOM 715 O O . ALA A 1 89 ? -12.503 -7.806 5.502 1.00 88.81 89 ALA A O 1
ATOM 716 N N . CYS A 1 90 ? -11.229 -7.903 3.653 1.00 86.06 90 CYS A N 1
ATOM 717 C CA . CYS A 1 90 ? -10.132 -8.641 4.282 1.00 86.06 90 CYS A CA 1
ATOM 718 C C . CYS A 1 90 ? -9.487 -7.833 5.413 1.00 86.06 90 CYS A C 1
ATOM 720 O O . CYS A 1 90 ? -9.225 -8.374 6.486 1.00 86.06 90 CYS A O 1
ATOM 722 N N . MET A 1 91 ? -9.291 -6.526 5.220 1.00 88.00 91 MET A N 1
ATOM 723 C CA . MET A 1 91 ? -8.790 -5.638 6.265 1.00 88.00 91 MET A CA 1
ATOM 724 C C . MET A 1 91 ? -9.693 -5.633 7.496 1.00 88.00 91 MET A C 1
ATOM 726 O O . MET A 1 91 ? -9.205 -5.754 8.619 1.00 88.00 91 MET A O 1
ATOM 730 N N . ALA A 1 92 ? -11.004 -5.499 7.293 1.00 89.88 92 ALA A N 1
ATOM 731 C CA . ALA A 1 92 ? -11.969 -5.517 8.381 1.00 89.88 92 ALA A CA 1
ATOM 732 C C . ALA A 1 92 ? -11.931 -6.850 9.146 1.00 89.88 92 ALA A C 1
ATOM 734 O O . ALA A 1 92 ? -11.934 -6.833 10.375 1.00 89.88 92 ALA A O 1
ATOM 735 N N . LEU A 1 93 ? -11.832 -7.982 8.437 1.00 89.12 93 LEU A N 1
ATOM 736 C CA . LEU A 1 93 ? -11.704 -9.305 9.052 1.00 89.12 93 LEU A CA 1
ATOM 737 C C . LEU A 1 93 ? -10.417 -9.428 9.871 1.00 89.12 93 LEU A C 1
ATOM 739 O O . LEU A 1 93 ? -10.485 -9.759 11.050 1.00 89.12 93 LEU A O 1
ATOM 743 N N . ILE A 1 94 ? -9.262 -9.092 9.289 1.00 87.50 94 ILE A N 1
ATOM 744 C CA . ILE A 1 94 ? -7.960 -9.165 9.970 1.00 87.50 94 ILE A CA 1
ATOM 745 C C . ILE A 1 94 ? -7.955 -8.312 11.243 1.00 87.50 94 ILE A C 1
ATOM 747 O O . ILE A 1 94 ? -7.470 -8.755 12.278 1.00 87.50 94 ILE A O 1
ATOM 751 N N . ARG A 1 95 ? -8.537 -7.107 11.196 1.00 88.19 95 ARG A N 1
ATOM 752 C CA . ARG A 1 95 ? -8.647 -6.223 12.368 1.00 88.19 95 ARG A CA 1
ATOM 753 C C . ARG A 1 95 ? -9.623 -6.717 13.434 1.00 88.19 95 ARG A C 1
ATOM 755 O O . ARG A 1 95 ? -9.525 -6.277 14.576 1.00 88.19 95 ARG A O 1
ATOM 762 N N . ALA A 1 96 ? -10.587 -7.554 13.062 1.00 91.12 96 ALA A N 1
ATOM 763 C CA . ALA A 1 96 ? -11.557 -8.131 13.986 1.00 91.12 96 ALA A CA 1
ATOM 764 C C . ALA A 1 96 ? -11.015 -9.373 14.712 1.00 91.12 96 ALA A C 1
ATOM 766 O O . ALA A 1 96 ? -11.602 -9.790 15.712 1.00 91.12 96 ALA A O 1
ATOM 767 N N . LEU A 1 97 ? -9.917 -9.966 14.228 1.00 90.50 97 LEU A N 1
ATOM 768 C CA . LEU A 1 97 ? -9.303 -11.128 14.859 1.00 90.50 97 LEU A CA 1
ATOM 769 C C . LEU A 1 97 ? -8.622 -10.751 16.188 1.00 90.50 97 LEU A C 1
ATOM 771 O O . LEU A 1 97 ? -7.947 -9.721 16.266 1.00 90.50 97 LEU A O 1
ATOM 775 N N . PRO A 1 98 ? -8.755 -11.583 17.237 1.00 92.50 98 PRO A N 1
ATOM 776 C CA . PRO A 1 98 ? -8.034 -11.382 18.485 1.00 92.50 98 PRO A CA 1
ATOM 777 C C . PRO A 1 98 ? -6.545 -11.729 18.333 1.00 92.50 98 PRO A C 1
ATOM 779 O O . PRO A 1 98 ? -6.129 -12.401 17.388 1.00 92.50 98 PRO A O 1
ATOM 782 N N . GLU A 1 99 ? -5.736 -11.308 19.306 1.00 91.06 99 GLU A N 1
ATOM 783 C CA . GLU A 1 99 ? -4.270 -11.462 19.299 1.00 91.06 99 GLU A CA 1
ATOM 784 C C . GLU A 1 99 ? -3.794 -12.922 19.165 1.00 91.06 99 GLU A C 1
ATOM 786 O O . GLU A 1 99 ? -2.728 -13.189 18.606 1.00 91.06 99 GLU A O 1
ATOM 791 N N . GLU A 1 100 ? -4.620 -13.881 19.590 1.00 93.94 100 GLU A N 1
ATOM 792 C CA . GLU A 1 100 ? -4.394 -15.326 19.442 1.00 93.94 100 GLU A CA 1
ATOM 793 C C . GLU A 1 100 ? -4.187 -15.757 17.974 1.00 93.94 100 GLU A C 1
ATOM 795 O O . GLU A 1 100 ? -3.537 -16.766 17.708 1.00 93.94 100 GLU A O 1
ATOM 800 N N . TYR A 1 101 ? -4.670 -14.963 17.010 1.00 91.50 101 TYR A N 1
ATOM 801 C CA . TYR A 1 101 ? -4.509 -15.193 15.570 1.00 91.50 101 TYR A CA 1
ATOM 802 C C . TYR A 1 101 ? -3.322 -14.425 14.964 1.00 91.50 101 TYR A C 1
ATOM 804 O O . TYR A 1 101 ? -3.161 -14.409 13.746 1.00 91.50 101 TYR A O 1
ATOM 812 N N . SER A 1 102 ? -2.456 -13.802 15.766 1.00 88.50 102 SER A N 1
ATOM 813 C CA . SER A 1 102 ? -1.307 -13.011 15.282 1.00 88.50 102 SER A CA 1
ATOM 814 C C . SER A 1 102 ? -0.384 -13.777 14.323 1.00 88.50 102 SER A C 1
ATOM 816 O O . SER A 1 102 ? 0.078 -13.216 13.325 1.00 88.50 102 SER A O 1
ATOM 818 N N . HIS A 1 103 ? -0.155 -15.071 14.564 1.00 89.56 103 HIS A N 1
ATOM 819 C CA . HIS A 1 103 ? 0.602 -15.934 13.652 1.00 89.56 103 HIS A CA 1
ATOM 820 C C . HIS A 1 103 ? -0.104 -16.128 12.305 1.00 89.56 103 HIS A C 1
ATOM 822 O O . HIS A 1 103 ? 0.545 -16.087 11.261 1.00 89.56 103 HIS A O 1
ATOM 828 N N . PHE A 1 104 ? -1.427 -16.297 12.324 1.00 87.81 104 PHE A N 1
A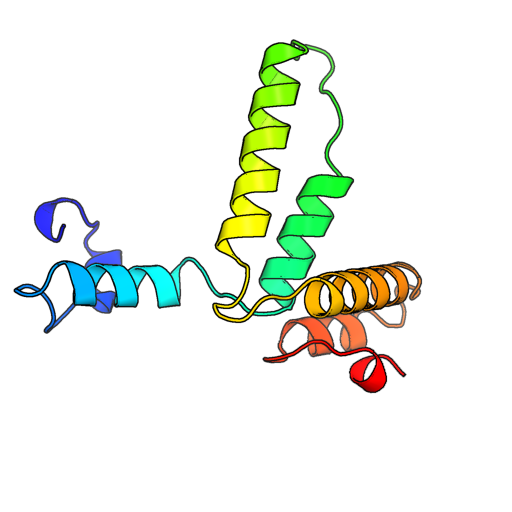TOM 829 C CA . PHE A 1 104 ? -2.240 -16.418 11.117 1.00 87.81 104 PHE A CA 1
ATOM 830 C C . PHE A 1 104 ? -2.244 -15.109 10.321 1.00 87.81 104 PHE A C 1
ATOM 832 O O . PHE A 1 104 ? -1.943 -15.117 9.132 1.00 87.81 104 PHE A O 1
ATOM 839 N N . VAL A 1 105 ? -2.453 -13.972 10.991 1.00 86.44 105 VAL A N 1
ATOM 840 C CA . VAL A 1 105 ? -2.358 -12.640 10.374 1.00 86.44 105 VAL A CA 1
ATOM 841 C C . VAL A 1 105 ? -0.981 -12.427 9.742 1.00 86.44 105 VAL A C 1
ATOM 843 O O . VAL A 1 105 ? -0.892 -11.984 8.602 1.00 86.44 105 VAL A O 1
ATOM 846 N N . SER A 1 106 ? 0.097 -12.804 10.434 1.00 86.06 106 SER A N 1
ATOM 847 C CA . SER A 1 106 ? 1.459 -12.702 9.891 1.00 86.06 106 SER A CA 1
ATOM 848 C C . SER A 1 106 ? 1.649 -13.557 8.634 1.00 86.06 106 SER A C 1
ATOM 850 O O . SER A 1 106 ? 2.289 -13.110 7.685 1.00 86.06 106 SER A O 1
ATOM 852 N N . ALA A 1 107 ? 1.074 -14.763 8.600 1.00 86.50 107 ALA A N 1
ATOM 853 C CA . ALA A 1 107 ? 1.116 -15.629 7.424 1.00 86.50 107 ALA A CA 1
ATOM 854 C C . ALA A 1 107 ? 0.347 -15.026 6.236 1.00 86.50 107 ALA A C 1
ATOM 856 O O . ALA A 1 107 ? 0.853 -15.063 5.115 1.00 86.50 107 ALA A O 1
ATOM 857 N N . LEU A 1 108 ? -0.819 -14.414 6.479 1.00 84.50 108 LEU A N 1
ATOM 858 C CA . LEU A 1 108 ? -1.600 -13.717 5.449 1.00 84.50 108 LEU A CA 1
ATOM 859 C C . LEU A 1 108 ? -0.820 -12.553 4.820 1.00 84.50 108 LEU A C 1
ATOM 861 O O . LEU A 1 108 ? -0.847 -12.380 3.604 1.00 84.50 108 LEU A O 1
ATOM 865 N N . MET A 1 109 ? -0.063 -11.788 5.614 1.00 83.12 109 MET A N 1
ATOM 866 C CA . MET A 1 109 ? 0.724 -10.651 5.103 1.00 83.12 109 MET A CA 1
ATOM 867 C C . MET A 1 109 ? 1.876 -11.058 4.172 1.00 83.12 109 MET A C 1
ATOM 869 O O . MET A 1 109 ? 2.374 -10.218 3.422 1.00 83.12 109 MET A O 1
ATOM 873 N N . LEU A 1 110 ? 2.303 -12.325 4.214 1.00 81.44 110 LEU A N 1
ATOM 874 C CA . LEU A 1 110 ? 3.362 -12.870 3.357 1.00 81.44 110 LEU A CA 1
ATOM 875 C C . LEU A 1 110 ? 2.835 -13.432 2.028 1.00 81.44 110 LEU A C 1
ATOM 877 O O . LEU A 1 110 ? 3.635 -13.790 1.162 1.00 81.44 110 LEU A O 1
ATOM 881 N N . GLN A 1 111 ? 1.516 -13.539 1.857 1.00 79.88 111 GLN A N 1
ATOM 882 C CA . GLN A 1 111 ? 0.921 -14.059 0.630 1.00 79.88 111 GLN A CA 1
ATOM 883 C C . GLN A 1 111 ? 1.031 -13.054 -0.523 1.00 79.88 111 GLN A C 1
ATOM 885 O O . GLN A 1 111 ? 1.069 -11.840 -0.328 1.00 79.88 111 GLN A O 1
ATOM 890 N N . SER A 1 112 ? 1.060 -13.566 -1.756 1.00 70.25 112 SER A N 1
ATOM 891 C CA . SER A 1 112 ? 1.075 -12.743 -2.973 1.00 70.25 112 SER A CA 1
ATOM 892 C C . SER A 1 112 ? -0.274 -12.089 -3.277 1.00 70.25 112 SER A C 1
ATOM 894 O O . SER A 1 112 ? -0.329 -11.122 -4.031 1.00 70.25 112 SER A O 1
ATOM 896 N N . THR A 1 113 ? -1.354 -12.625 -2.712 1.00 70.19 113 THR A N 1
ATOM 897 C CA . THR A 1 113 ? -2.738 -12.177 -2.887 1.00 70.19 113 THR A CA 1
ATOM 898 C C . THR A 1 113 ? -3.472 -12.312 -1.560 1.00 70.19 113 THR A C 1
ATOM 900 O O . THR A 1 113 ? -3.173 -13.220 -0.792 1.00 70.19 113 THR A O 1
ATOM 903 N N . LEU A 1 114 ? -4.410 -11.406 -1.293 1.00 71.75 114 LEU A N 1
ATOM 904 C CA . LEU A 1 114 ? -5.273 -11.460 -0.119 1.00 71.75 114 LEU A CA 1
ATOM 905 C C . LEU A 1 114 ? -6.708 -11.426 -0.616 1.00 71.75 114 LEU A C 1
ATOM 907 O O . LEU A 1 114 ? -7.195 -10.394 -1.074 1.00 71.75 114 LEU A O 1
ATOM 911 N N . ASP A 1 115 ? -7.346 -12.582 -0.575 1.00 70.31 115 ASP A N 1
ATOM 912 C CA . ASP A 1 115 ? -8.762 -12.735 -0.852 1.00 70.31 115 ASP A CA 1
ATOM 913 C C . ASP A 1 115 ? -9.497 -13.098 0.442 1.00 70.31 115 ASP A C 1
ATOM 915 O O . ASP A 1 115 ? -8.903 -13.392 1.482 1.00 70.31 115 ASP A O 1
ATOM 919 N N . LYS A 1 116 ? -10.821 -12.984 0.402 1.00 68.00 116 LYS A N 1
ATOM 920 C CA . LYS A 1 116 ? -11.676 -13.302 1.539 1.00 68.00 116 LYS A CA 1
ATOM 921 C C . LYS A 1 116 ? -11.637 -14.794 1.867 1.00 68.00 116 LYS A C 1
ATOM 923 O O . LYS A 1 116 ? -11.754 -15.139 3.037 1.00 68.00 116 LYS A O 1
ATOM 928 N N . ASP A 1 117 ? -11.437 -15.644 0.864 1.00 71.06 117 ASP A N 1
ATOM 929 C CA . ASP A 1 117 ? -11.371 -17.098 1.023 1.00 71.06 117 ASP A CA 1
ATOM 930 C C . ASP A 1 117 ? -10.102 -17.537 1.772 1.00 71.06 117 ASP A C 1
ATOM 932 O O . ASP A 1 117 ? -10.112 -18.560 2.438 1.00 71.06 117 ASP A O 1
ATOM 936 N N . ALA A 1 118 ? -9.029 -16.745 1.738 1.00 63.50 118 ALA A N 1
ATOM 937 C CA . ALA A 1 118 ? -7.809 -16.971 2.505 1.00 63.50 118 ALA A CA 1
ATOM 938 C C . ALA A 1 118 ? -7.986 -16.667 4.000 1.00 63.50 118 ALA A C 1
ATOM 940 O O . ALA A 1 118 ? -7.181 -17.117 4.815 1.00 63.50 118 ALA A O 1
ATOM 941 N N . VAL A 1 119 ? -9.009 -15.885 4.362 1.00 60.56 119 VAL A N 1
ATOM 942 C CA . VAL A 1 119 ? -9.300 -15.488 5.749 1.00 60.56 119 VAL A CA 1
ATOM 943 C C . VAL A 1 119 ? -10.358 -16.394 6.402 1.00 60.56 119 VAL A C 1
ATOM 945 O O . VAL A 1 119 ? -10.445 -16.416 7.631 1.00 60.56 119 VAL A O 1
ATOM 948 N N . VAL A 1 120 ? -11.154 -17.120 5.605 1.00 58.28 120 VAL A N 1
ATOM 949 C CA . VAL A 1 120 ? -12.231 -18.039 6.039 1.00 58.28 120 VAL A CA 1
ATOM 950 C C . VAL A 1 120 ? -11.721 -19.475 6.116 1.00 58.28 120 VAL A C 1
ATOM 952 O O . VAL A 1 120 ? -12.082 -20.154 7.104 1.00 58.28 120 VAL A O 1
#

Organism: Coniophora puteana (strain RWD-64-598) (NCBI:txid741705)

Foldseek 3Di:
DQVPDDPVLVVQCPPVVVPPVSSVVSSCVVPLVLALLQLLVLVVCLVPDDDDPPDDPVNSVVVNVVSVVSNVSSHDPPDDVVNVVQSVVQSVLLVPDDPVCVVVSVVQSPDRDHGPVSSD